Protein AF-A0A841UGC1-F1 (afdb_monomer_lite)

Secondary structure (DSSP, 8-state):
---HHHHHHHHHHTT-EEEEEEEEE-GGG-EEEEEEEEE-SSS--EEEEE-TTS-EEEE--HHHHTTTS-HHHHHHHHHHHHHHHHHHHHHHHHHHHTT--

InterPro domains:
  IPR009666 Uncharacterised protein family Ycf35 [PF06868] (10-96)
  IPR009666 Uncharacterised protein family Ycf35 [PTHR39638] (2-97)

Structure (mmCIF, N/CA/C/O backbone):
data_AF-A0A841UGC1-F1
#
_entry.id   AF-A0A841UGC1-F1
#
loop_
_atom_site.group_PDB
_atom_site.id
_atom_site.type_symbol
_atom_site.label_atom_id
_atom_site.label_alt_id
_atom_site.label_comp_id
_atom_site.label_asym_id
_atom_site.label_entity_id
_atom_site.label_seq_id
_atom_site.pdbx_PDB_ins_code
_atom_site.Cartn_x
_atom_site.Cartn_y
_atom_site.Cartn_z
_atom_site.occupancy
_atom_site.B_iso_or_equiv
_atom_site.auth_seq_id
_atom_site.auth_comp_id
_atom_site.auth_asym_id
_atom_site.auth_atom_id
_atom_site.pdbx_PDB_model_num
ATOM 1 N N . MET A 1 1 ? 0.975 2.719 9.321 1.00 81.81 1 MET A N 1
ATOM 2 C CA . MET A 1 1 ? -0.241 1.993 8.886 1.00 81.81 1 MET A CA 1
ATOM 3 C C . MET A 1 1 ? -0.245 0.669 9.629 1.00 81.81 1 MET A C 1
ATOM 5 O O . MET A 1 1 ? 0.844 0.152 9.819 1.00 81.81 1 MET A O 1
ATOM 9 N N . THR A 1 2 ? -1.389 0.177 10.107 1.00 88.12 2 THR A N 1
ATOM 10 C CA . THR A 1 2 ? -1.440 -1.009 10.994 1.00 88.12 2 THR A CA 1
ATOM 11 C C . THR A 1 2 ? -2.661 -1.914 10.797 1.00 88.12 2 THR A C 1
ATOM 13 O O . THR A 1 2 ? -2.803 -2.917 11.479 1.00 88.12 2 THR A O 1
ATOM 16 N N . ASP A 1 3 ? -3.596 -1.545 9.921 1.00 93.25 3 ASP A N 1
ATOM 17 C CA . ASP A 1 3 ? -4.828 -2.291 9.674 1.00 93.25 3 ASP A CA 1
ATOM 18 C C . ASP A 1 3 ? -4.845 -2.743 8.202 1.00 93.25 3 ASP A C 1
ATOM 20 O O . ASP A 1 3 ? -4.958 -1.890 7.309 1.00 93.25 3 ASP A O 1
ATOM 24 N N . PRO A 1 4 ? -4.705 -4.055 7.936 1.00 94.38 4 PRO A N 1
ATOM 25 C CA . PRO A 1 4 ? -4.688 -4.611 6.583 1.00 94.38 4 PRO A CA 1
ATOM 26 C C . PRO A 1 4 ? -5.932 -4.283 5.766 1.00 94.38 4 PRO A C 1
ATOM 28 O O . PRO A 1 4 ? -5.828 -3.948 4.588 1.00 94.38 4 PRO A O 1
ATOM 31 N N . GLU A 1 5 ? -7.110 -4.306 6.384 1.00 95.62 5 GLU A N 1
ATOM 32 C CA . GLU A 1 5 ? -8.366 -4.086 5.669 1.00 95.62 5 GLU A CA 1
ATOM 33 C C . GLU A 1 5 ? -8.534 -2.615 5.280 1.00 95.62 5 GLU A C 1
ATOM 35 O O . GLU A 1 5 ? -9.020 -2.302 4.190 1.00 95.62 5 GLU A O 1
ATOM 40 N N . ILE A 1 6 ? -8.053 -1.691 6.120 1.00 96.62 6 ILE A N 1
ATOM 41 C CA . ILE A 1 6 ? -7.987 -0.270 5.755 1.00 96.62 6 ILE A CA 1
ATO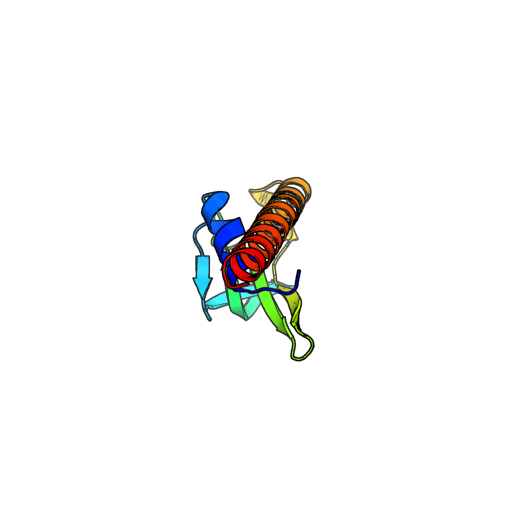M 42 C C . ILE A 1 6 ? -7.011 -0.061 4.595 1.00 96.62 6 ILE A C 1
ATOM 44 O O . ILE A 1 6 ? -7.319 0.719 3.690 1.00 96.62 6 ILE A O 1
ATOM 48 N N . LEU A 1 7 ? -5.857 -0.734 4.588 1.00 96.75 7 LEU A N 1
ATOM 49 C CA . LEU A 1 7 ? -4.885 -0.615 3.500 1.00 96.75 7 LEU A CA 1
ATOM 50 C C . LEU A 1 7 ? -5.468 -1.111 2.173 1.00 96.75 7 LEU A C 1
ATOM 52 O O . LEU A 1 7 ? -5.467 -0.360 1.199 1.00 96.75 7 LEU A O 1
ATOM 56 N N . VAL A 1 8 ? -6.050 -2.314 2.156 1.00 97.62 8 VAL A N 1
ATOM 57 C CA . VAL A 1 8 ? -6.701 -2.883 0.964 1.00 97.62 8 VAL A CA 1
ATOM 58 C C . VAL A 1 8 ? -7.789 -1.951 0.439 1.00 97.62 8 VAL A C 1
ATOM 60 O O . VAL A 1 8 ? -7.779 -1.603 -0.742 1.00 97.6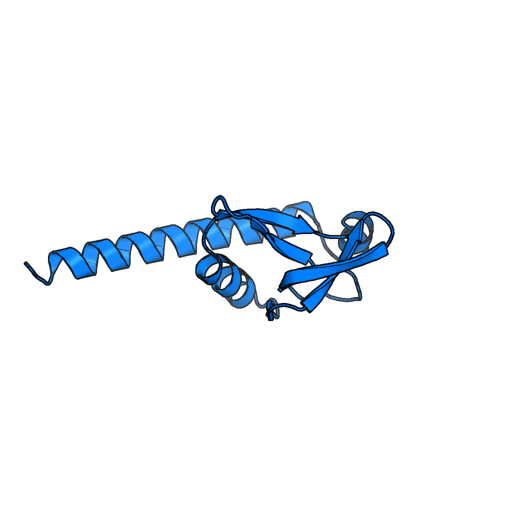2 8 VAL A O 1
ATOM 63 N N . LYS A 1 9 ? -8.678 -1.470 1.317 1.00 97.50 9 LYS A N 1
ATOM 64 C CA . LYS A 1 9 ? -9.723 -0.520 0.925 1.00 97.50 9 LYS A CA 1
ATOM 65 C C . LYS A 1 9 ? -9.134 0.767 0.343 1.00 97.50 9 LYS A C 1
ATOM 67 O O . LYS A 1 9 ? -9.655 1.303 -0.627 1.00 97.50 9 LYS A O 1
ATOM 72 N N . SER A 1 10 ? -8.059 1.281 0.933 1.00 97.94 10 SER A N 1
ATOM 73 C CA . SER A 1 10 ? -7.441 2.537 0.496 1.00 97.94 10 SER A CA 1
ATOM 74 C C . SER A 1 10 ? -6.816 2.420 -0.888 1.00 97.94 10 SER A C 1
ATOM 76 O O . SER A 1 10 ? -6.976 3.332 -1.691 1.00 97.94 10 SER A O 1
ATOM 78 N N . LEU A 1 11 ? -6.171 1.291 -1.185 1.00 97.81 11 LEU A N 1
ATOM 79 C CA . LEU A 1 11 ? -5.651 0.985 -2.517 1.00 97.81 11 LEU A CA 1
ATOM 80 C C . LEU A 1 11 ? -6.789 0.863 -3.544 1.00 97.81 11 LEU A C 1
ATOM 82 O O . LEU A 1 11 ? -6.746 1.506 -4.590 1.00 97.81 11 LEU A O 1
ATOM 86 N N . GLN A 1 12 ? -7.849 0.123 -3.213 1.00 97.75 12 GLN A N 1
ATOM 87 C CA . GLN A 1 12 ? -9.013 -0.045 -4.091 1.00 97.75 12 GLN A CA 1
ATOM 88 C C . GLN A 1 12 ? -9.739 1.277 -4.366 1.00 97.75 12 GLN A C 1
ATOM 90 O O . GLN A 1 12 ? -10.106 1.556 -5.504 1.00 97.75 12 GLN A O 1
ATOM 95 N N . ASP A 1 13 ? -9.905 2.125 -3.349 1.00 97.75 13 ASP A N 1
ATOM 96 C CA . ASP A 1 13 ? -10.513 3.446 -3.512 1.00 97.75 13 ASP A CA 1
ATOM 97 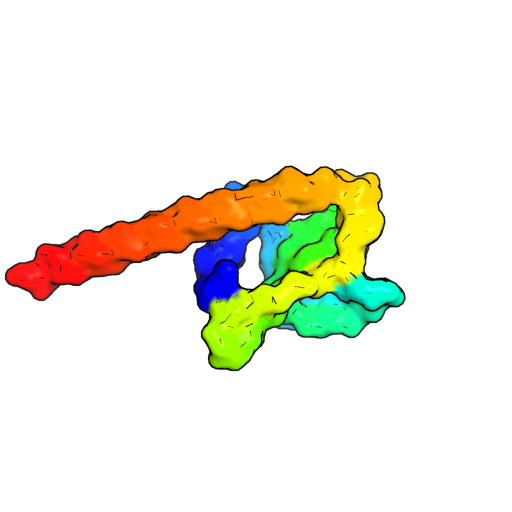C C . ASP A 1 13 ? -9.663 4.390 -4.393 1.00 97.75 13 ASP A C 1
ATOM 99 O O . ASP A 1 13 ? -10.186 5.382 -4.900 1.00 97.75 13 ASP A O 1
ATOM 103 N N . LEU A 1 14 ? -8.357 4.128 -4.532 1.00 96.50 14 LEU A N 1
ATOM 104 C CA . LEU A 1 14 ? -7.454 4.828 -5.457 1.00 96.50 14 LEU A CA 1
ATOM 105 C C . LEU A 1 14 ? -7.467 4.211 -6.867 1.00 96.50 14 LEU A C 1
ATOM 107 O O . LEU A 1 14 ? -6.726 4.661 -7.736 1.00 96.50 14 LEU A O 1
ATOM 111 N N . GLY A 1 15 ? -8.295 3.189 -7.106 1.00 96.31 15 GLY A N 1
ATOM 112 C CA . GLY A 1 15 ? -8.370 2.472 -8.379 1.00 96.31 15 GLY A CA 1
ATOM 113 C C . GLY A 1 15 ? -7.244 1.460 -8.592 1.00 96.31 15 GLY A C 1
ATOM 114 O O . GLY A 1 15 ? -7.075 0.964 -9.703 1.00 96.31 15 GLY A O 1
ATOM 115 N N . ILE A 1 16 ? -6.473 1.142 -7.549 1.00 96.25 16 ILE A N 1
ATOM 116 C CA . ILE A 1 16 ? -5.350 0.209 -7.626 1.00 96.25 16 ILE A CA 1
ATOM 117 C C . ILE A 1 16 ? -5.859 -1.215 -7.393 1.00 96.25 16 ILE A C 1
ATOM 119 O O . ILE A 1 16 ? -6.574 -1.495 -6.426 1.00 96.25 16 ILE A O 1
ATOM 123 N N . ILE A 1 17 ? -5.468 -2.134 -8.276 1.00 97.00 17 ILE A N 1
ATOM 124 C CA . ILE A 1 17 ? -5.774 -3.558 -8.132 1.00 97.00 17 ILE A CA 1
ATOM 125 C C . ILE A 1 17 ? -4.945 -4.123 -6.977 1.00 97.00 17 ILE A C 1
ATOM 127 O O . ILE A 1 17 ? -3.740 -3.894 -6.895 1.00 97.00 17 ILE A O 1
ATOM 131 N N . VAL A 1 18 ? -5.585 -4.903 -6.105 1.00 97.44 18 VAL A N 1
ATOM 132 C CA . VAL A 1 18 ? -4.934 -5.512 -4.941 1.00 97.44 18 VAL A CA 1
ATOM 133 C C . VAL A 1 18 ? -4.957 -7.031 -5.053 1.00 97.44 18 VAL A C 1
ATOM 135 O O . VAL A 1 18 ? -6.012 -7.625 -5.273 1.00 97.44 18 VAL A O 1
ATOM 138 N N . LYS A 1 19 ? -3.800 -7.660 -4.852 1.00 97.12 19 LYS A N 1
ATOM 139 C CA . LYS A 1 19 ? -3.653 -9.102 -4.631 1.00 97.12 19 LYS A CA 1
ATOM 140 C C . LYS A 1 19 ? -3.271 -9.350 -3.173 1.00 97.12 19 LYS A C 1
ATOM 142 O O . LYS A 1 19 ? -2.614 -8.516 -2.555 1.00 97.12 19 LYS A O 1
ATOM 147 N N . ARG A 1 20 ? -3.685 -10.492 -2.627 1.00 96.50 20 ARG A N 1
ATOM 148 C CA . ARG A 1 20 ? -3.273 -10.956 -1.295 1.00 96.50 20 ARG A CA 1
ATOM 149 C C . ARG A 1 20 ? -2.311 -12.124 -1.431 1.00 96.50 20 ARG A C 1
ATOM 151 O O . ARG A 1 20 ? -2.461 -12.907 -2.368 1.00 96.50 20 ARG A O 1
ATOM 158 N N . GLU A 1 21 ? -1.363 -12.215 -0.504 1.00 95.38 21 GLU A N 1
ATOM 159 C CA . GLU A 1 21 ? -0.355 -13.279 -0.429 1.00 95.38 21 GLU A CA 1
ATOM 160 C C . GLU A 1 21 ? 0.336 -13.568 -1.773 1.00 95.38 21 GLU A C 1
ATOM 162 O O . GLU A 1 21 ? 0.424 -14.714 -2.223 1.00 95.38 21 GLU A O 1
ATOM 167 N N . ALA A 1 22 ? 0.794 -12.514 -2.443 1.00 95.88 22 ALA A N 1
ATOM 168 C CA . ALA A 1 22 ? 1.325 -12.584 -3.798 1.00 95.88 22 ALA A CA 1
ATOM 169 C C . ALA A 1 22 ? 2.801 -12.181 -3.848 1.00 95.88 22 ALA A C 1
ATOM 171 O O . ALA A 1 22 ? 3.300 -11.460 -2.986 1.00 95.88 22 ALA A O 1
ATOM 172 N N . ASP A 1 23 ? 3.500 -12.638 -4.885 1.00 93.75 23 ASP A N 1
ATOM 173 C CA . ASP A 1 23 ? 4.891 -12.256 -5.107 1.00 93.75 23 ASP A CA 1
ATOM 174 C C . ASP A 1 23 ? 4.988 -10.812 -5.600 1.00 93.75 23 ASP A C 1
ATOM 176 O O . ASP A 1 23 ? 4.345 -10.436 -6.582 1.00 93.75 23 ASP A O 1
ATOM 180 N N . VAL A 1 24 ? 5.875 -10.045 -4.974 1.00 94.19 24 VAL A N 1
ATOM 181 C CA . VAL A 1 24 ? 6.250 -8.687 -5.366 1.00 94.19 24 VAL A CA 1
ATOM 182 C C . VAL A 1 24 ? 7.743 -8.620 -5.672 1.00 94.19 24 VAL A C 1
ATOM 184 O O . VAL A 1 24 ? 8.554 -9.364 -5.111 1.00 94.19 24 VAL A O 1
ATOM 187 N N . ARG A 1 25 ? 8.131 -7.713 -6.569 1.00 91.19 25 ARG A N 1
ATOM 188 C CA . ARG A 1 25 ? 9.538 -7.398 -6.813 1.00 91.19 25 ARG A CA 1
ATOM 189 C C . ARG A 1 25 ? 10.053 -6.450 -5.726 1.00 91.19 25 ARG A C 1
ATOM 191 O O . ARG A 1 25 ? 9.642 -5.297 -5.657 1.00 91.19 25 ARG A O 1
ATOM 198 N N . GLY A 1 26 ? 10.969 -6.937 -4.898 1.00 85.75 26 GLY A N 1
ATOM 199 C CA . GLY A 1 26 ? 11.667 -6.157 -3.882 1.00 85.75 26 GLY A CA 1
ATOM 200 C C . GLY A 1 26 ? 12.995 -5.571 -4.367 1.00 85.75 26 GLY A C 1
ATOM 201 O O . GLY A 1 26 ? 13.324 -5.571 -5.556 1.00 85.75 26 GLY A O 1
ATOM 202 N N . PHE A 1 27 ? 13.791 -5.099 -3.408 1.00 77.88 27 PHE A N 1
ATOM 203 C CA . PHE A 1 27 ? 15.115 -4.523 -3.652 1.00 77.88 27 PHE A CA 1
ATOM 204 C C . PHE A 1 27 ? 16.040 -5.479 -4.431 1.00 77.88 27 PHE A C 1
ATOM 206 O O . PHE A 1 27 ? 16.009 -6.690 -4.216 1.00 77.88 27 PHE A O 1
ATOM 213 N N . ASN A 1 28 ? 16.863 -4.949 -5.343 1.00 80.56 28 ASN A N 1
ATOM 214 C CA . ASN A 1 28 ? 17.725 -5.723 -6.255 1.00 80.56 28 ASN A CA 1
ATOM 215 C C . ASN A 1 28 ? 16.990 -6.729 -7.166 1.00 80.56 28 ASN A C 1
ATOM 217 O O . ASN A 1 28 ? 17.606 -7.647 -7.705 1.00 80.56 28 ASN A O 1
ATOM 221 N N . GLY A 1 29 ? 15.680 -6.565 -7.369 1.00 79.94 29 GLY A N 1
ATOM 222 C CA . GLY A 1 29 ? 14.899 -7.414 -8.269 1.00 79.94 29 GLY A CA 1
ATOM 223 C C . GLY A 1 29 ? 14.547 -8.792 -7.703 1.00 79.94 29 GLY A C 1
ATOM 224 O O . GLY A 1 29 ? 14.002 -9.616 -8.440 1.00 79.94 29 GLY A O 1
ATOM 225 N N . GLN A 1 30 ? 14.821 -9.047 -6.418 1.00 87.88 30 GLN A N 1
ATOM 226 C CA . GLN A 1 30 ? 14.400 -10.280 -5.753 1.00 87.88 30 GLN A CA 1
ATOM 227 C C . GLN A 1 30 ? 12.868 -10.371 -5.706 1.00 87.88 30 GLN A C 1
ATOM 229 O O . GLN A 1 30 ? 12.189 -9.355 -5.542 1.00 87.88 30 GLN A O 1
ATOM 234 N N . ARG A 1 31 ? 12.310 -11.578 -5.835 1.00 90.75 31 ARG A N 1
ATOM 235 C CA . ARG A 1 31 ? 10.873 -11.803 -5.627 1.00 90.75 31 ARG A CA 1
ATOM 236 C C . ARG A 1 31 ? 10.643 -12.219 -4.183 1.00 90.75 31 ARG A C 1
ATOM 238 O O . ARG A 1 31 ? 11.253 -13.179 -3.722 1.00 90.75 31 ARG A O 1
ATOM 245 N N . VAL A 1 32 ? 9.788 -11.480 -3.488 1.00 92.31 32 VAL A N 1
ATOM 246 C CA . VAL A 1 32 ? 9.414 -11.740 -2.095 1.00 92.31 32 VAL A CA 1
ATOM 247 C C . VAL A 1 32 ? 7.909 -11.929 -2.047 1.00 92.31 32 VAL A C 1
ATOM 249 O O . VAL A 1 32 ? 7.180 -11.208 -2.727 1.00 92.31 32 VAL A O 1
ATOM 252 N N . ARG A 1 33 ? 7.435 -12.883 -1.249 1.00 94.75 33 ARG A N 1
ATOM 253 C CA . ARG A 1 33 ? 6.004 -13.017 -0.991 1.00 94.75 33 ARG A CA 1
ATOM 254 C C . ARG A 1 33 ? 5.563 -11.916 -0.036 1.00 94.75 33 ARG A C 1
ATOM 256 O O . ARG A 1 33 ? 6.183 -11.756 1.014 1.00 94.75 33 ARG A O 1
ATOM 263 N N . ALA A 1 34 ? 4.514 -11.190 -0.415 1.00 96.06 34 ALA A N 1
ATOM 264 C CA . ALA A 1 34 ? 3.924 -10.146 0.404 1.00 96.06 34 ALA A CA 1
ATOM 265 C C . ALA A 1 34 ? 2.459 -10.409 0.742 1.00 96.06 34 ALA A C 1
ATOM 267 O O . ALA A 1 34 ? 1.718 -10.973 -0.067 1.00 96.06 34 ALA A O 1
ATOM 268 N N . ASP A 1 35 ? 2.034 -9.970 1.926 1.00 96.69 35 ASP A N 1
ATOM 269 C CA . ASP A 1 35 ? 0.664 -10.175 2.408 1.00 96.69 35 ASP A CA 1
ATOM 270 C C . ASP A 1 35 ? -0.347 -9.390 1.571 1.00 96.69 35 ASP A C 1
ATOM 272 O O . ASP A 1 35 ? -1.430 -9.886 1.250 1.00 96.69 35 ASP A O 1
ATOM 276 N N . ILE A 1 36 ? 0.021 -8.170 1.178 1.00 97.56 36 ILE A N 1
ATOM 277 C CA . ILE A 1 36 ? -0.776 -7.294 0.319 1.00 97.56 36 ILE A CA 1
ATOM 278 C C . ILE A 1 36 ? 0.115 -6.786 -0.810 1.00 97.56 36 ILE A C 1
ATOM 280 O O . ILE A 1 36 ? 1.187 -6.252 -0.549 1.00 97.56 36 ILE A O 1
ATOM 284 N N . VAL A 1 37 ? -0.350 -6.895 -2.055 1.00 97.44 37 VAL A N 1
ATOM 285 C CA . VAL A 1 37 ? 0.337 -6.378 -3.246 1.00 97.44 37 VAL A CA 1
ATOM 286 C C . VAL A 1 37 ? -0.586 -5.440 -4.015 1.00 97.44 37 VAL A C 1
ATOM 288 O O . VAL A 1 37 ? -1.656 -5.844 -4.470 1.00 97.44 37 VAL A O 1
ATOM 291 N N . ALA A 1 38 ? -0.158 -4.192 -4.178 1.00 96.81 38 ALA A N 1
ATOM 292 C CA . ALA A 1 38 ? -0.723 -3.223 -5.104 1.00 96.81 38 ALA A CA 1
ATOM 293 C C . ALA A 1 38 ? -0.107 -3.428 -6.488 1.00 96.81 38 ALA A C 1
ATOM 295 O O . ALA A 1 38 ? 1.095 -3.224 -6.667 1.00 96.81 38 ALA A O 1
ATOM 296 N N . VAL A 1 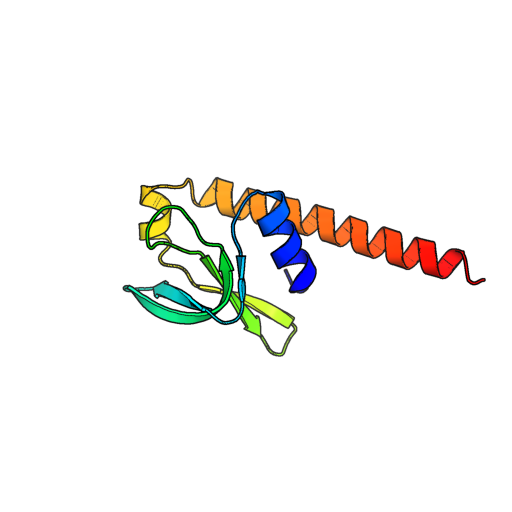39 ? -0.943 -3.809 -7.451 1.00 95.25 39 VAL A N 1
ATOM 297 C CA . VAL A 1 39 ? -0.523 -4.029 -8.834 1.00 95.25 39 VAL A CA 1
ATOM 298 C C . VAL A 1 39 ? -0.463 -2.687 -9.551 1.00 95.25 39 VAL A C 1
ATOM 300 O O . VAL A 1 39 ? -1.487 -2.012 -9.687 1.00 95.25 39 VAL A O 1
ATOM 303 N N . LEU A 1 40 ? 0.735 -2.303 -9.981 1.00 91.62 40 LEU A N 1
ATOM 304 C CA . LEU A 1 40 ? 0.994 -1.056 -10.695 1.00 91.62 40 LEU A CA 1
ATOM 305 C C . LEU A 1 40 ? 1.184 -1.312 -12.192 1.00 91.62 40 LEU A C 1
ATOM 307 O O . LEU A 1 40 ? 1.103 -2.440 -12.676 1.00 91.62 40 LEU A O 1
ATOM 311 N N . GLU A 1 41 ? 1.394 -0.246 -12.963 1.00 83.12 41 GLU A N 1
ATOM 312 C CA . GLU A 1 41 ? 1.656 -0.404 -14.386 1.00 83.12 41 GLU A CA 1
ATOM 313 C C . GLU A 1 41 ? 3.090 -0.913 -14.619 1.00 83.12 41 GLU A C 1
ATOM 315 O O . GLU A 1 41 ? 4.073 -0.228 -14.339 1.00 83.12 41 GLU A O 1
ATOM 320 N N . GLY A 1 42 ? 3.218 -2.100 -15.216 1.00 79.44 42 GLY A N 1
ATOM 321 C CA . GLY A 1 42 ? 4.500 -2.784 -15.420 1.00 79.44 42 GLY A CA 1
ATOM 322 C C . GLY A 1 42 ? 4.801 -3.805 -14.319 1.00 79.44 42 GLY A C 1
ATOM 323 O O . GLY A 1 42 ? 3.909 -4.200 -13.583 1.00 79.44 42 GLY A O 1
ATOM 324 N N . ASP A 1 43 ? 6.060 -4.238 -14.210 1.00 78.19 43 ASP A N 1
ATOM 325 C CA . ASP A 1 43 ? 6.488 -5.275 -13.248 1.00 78.19 43 ASP A CA 1
ATOM 326 C C . ASP A 1 43 ? 7.006 -4.687 -11.915 1.00 78.19 43 ASP A C 1
ATOM 328 O O . ASP A 1 43 ? 7.841 -5.289 -11.230 1.00 78.19 43 ASP A O 1
ATOM 332 N N . TYR A 1 44 ? 6.565 -3.475 -11.567 1.00 88.06 44 TYR A N 1
ATOM 333 C CA . TYR A 1 44 ? 7.054 -2.699 -10.424 1.00 88.06 44 TYR A CA 1
ATOM 334 C C . TYR A 1 44 ? 5.932 -2.438 -9.418 1.00 88.06 44 TYR A C 1
ATOM 336 O O . TYR A 1 44 ? 5.546 -1.301 -9.175 1.00 88.06 44 TYR A O 1
ATOM 344 N N . ASP A 1 45 ? 5.401 -3.520 -8.863 1.00 93.56 45 ASP A N 1
ATOM 345 C CA . ASP A 1 45 ? 4.344 -3.506 -7.851 1.00 93.56 45 ASP A CA 1
ATOM 346 C C . ASP A 1 45 ? 4.853 -3.023 -6.476 1.00 93.56 45 ASP A C 1
ATOM 348 O O . ASP A 1 45 ? 6.055 -3.048 -6.193 1.00 93.56 45 ASP A O 1
ATOM 352 N N . LEU A 1 46 ? 3.928 -2.619 -5.595 1.00 95.38 46 LEU A N 1
ATOM 353 C CA . LEU A 1 46 ? 4.222 -2.334 -4.182 1.00 95.38 46 LEU A CA 1
ATOM 354 C C . LEU A 1 46 ? 3.661 -3.446 -3.300 1.00 95.38 46 LEU A C 1
ATOM 356 O O . LEU A 1 46 ? 2.493 -3.806 -3.431 1.00 95.38 46 LEU A O 1
ATOM 360 N N . GLY A 1 47 ? 4.468 -3.962 -2.381 1.00 95.62 47 GLY A N 1
ATOM 361 C CA . GLY A 1 47 ? 4.076 -5.006 -1.443 1.00 95.62 47 GLY A CA 1
ATOM 362 C C . GLY A 1 47 ? 4.170 -4.541 -0.000 1.00 95.62 47 GLY A C 1
ATOM 363 O O . GLY A 1 47 ? 5.007 -3.705 0.332 1.00 95.62 47 GLY A O 1
ATOM 364 N N . TRP A 1 48 ? 3.339 -5.111 0.863 1.00 96.62 48 TRP A N 1
ATOM 365 C CA . TRP A 1 48 ? 3.399 -4.904 2.303 1.00 96.62 48 TRP A CA 1
ATOM 366 C C . TRP A 1 48 ? 3.393 -6.236 3.043 1.00 96.62 48 TRP A C 1
ATOM 368 O O . TRP A 1 48 ? 2.544 -7.084 2.757 1.00 96.62 48 TRP A O 1
ATOM 378 N N . ASN A 1 49 ? 4.297 -6.365 4.016 1.00 95.38 49 ASN A N 1
ATOM 379 C CA . ASN A 1 49 ? 4.302 -7.452 4.994 1.00 95.38 49 ASN A CA 1
ATOM 380 C C . ASN A 1 49 ? 3.793 -6.951 6.332 1.00 95.38 49 ASN A C 1
ATOM 382 O O . ASN A 1 49 ? 4.273 -5.932 6.829 1.00 95.38 49 ASN A O 1
ATOM 386 N N . LEU A 1 50 ? 2.825 -7.660 6.901 1.00 93.44 50 LEU A N 1
ATOM 387 C CA . LEU A 1 50 ? 2.320 -7.412 8.236 1.00 93.44 50 LEU A CA 1
ATOM 388 C C . LEU A 1 50 ? 3.252 -8.069 9.252 1.00 93.44 50 LEU A C 1
ATOM 390 O O . LEU A 1 50 ? 3.379 -9.291 9.325 1.00 93.44 50 LEU A O 1
ATOM 394 N N . ASN A 1 51 ? 3.872 -7.240 10.076 1.00 91.25 51 ASN A N 1
ATOM 395 C CA . ASN A 1 51 ? 4.715 -7.694 11.165 1.00 91.25 51 ASN A CA 1
ATOM 396 C C . ASN A 1 51 ? 3.870 -8.168 12.351 1.00 91.25 51 ASN A C 1
ATOM 398 O O . ASN A 1 51 ? 2.708 -7.794 12.519 1.00 91.25 51 ASN A O 1
ATOM 402 N N . THR A 1 52 ? 4.474 -8.968 13.231 1.00 88.38 52 THR A N 1
ATOM 403 C CA . THR A 1 52 ? 3.807 -9.498 14.434 1.00 88.38 52 THR A CA 1
ATOM 404 C C . THR A 1 52 ? 3.353 -8.411 15.410 1.00 88.38 52 THR A C 1
ATOM 406 O O . THR A 1 52 ? 2.462 -8.650 16.219 1.00 88.38 52 THR A O 1
ATOM 409 N N . ASP A 1 53 ? 3.959 -7.223 15.349 1.00 86.62 53 ASP A N 1
ATOM 410 C CA . ASP A 1 53 ? 3.568 -6.043 16.127 1.00 86.62 53 ASP A CA 1
ATOM 411 C C . ASP A 1 53 ? 2.435 -5.226 15.468 1.00 86.62 53 ASP A C 1
ATOM 413 O O . ASP A 1 53 ? 1.992 -4.214 16.012 1.00 86.62 53 ASP A O 1
ATOM 417 N N . GLY A 1 54 ? 1.955 -5.666 14.301 1.00 83.50 54 GLY A N 1
ATOM 418 C CA . GLY A 1 54 ? 0.917 -5.006 13.517 1.00 83.50 54 GLY A CA 1
ATOM 419 C C . GLY A 1 54 ? 1.417 -3.858 12.637 1.00 83.50 54 GLY A C 1
ATOM 420 O O . GLY A 1 54 ? 0.594 -3.176 12.029 1.00 83.50 54 GLY A O 1
ATOM 421 N N . SER A 1 55 ? 2.725 -3.602 12.562 1.00 89.19 55 SER A N 1
ATOM 422 C CA . SER A 1 55 ? 3.301 -2.652 11.603 1.00 89.19 55 SER A CA 1
ATOM 423 C C . SER A 1 55 ? 3.392 -3.252 10.194 1.00 89.19 55 SER A C 1
ATOM 425 O O . SER A 1 55 ? 3.255 -4.459 10.009 1.00 89.19 55 SER A O 1
ATOM 427 N N . PHE A 1 56 ? 3.600 -2.397 9.189 1.00 92.50 56 PHE A N 1
ATOM 428 C CA . PHE A 1 56 ? 3.823 -2.830 7.811 1.00 92.50 56 PHE A CA 1
ATOM 429 C C . PHE A 1 56 ? 5.228 -2.482 7.335 1.00 92.50 56 PHE A C 1
ATOM 431 O O . PHE A 1 56 ? 5.595 -1.304 7.366 1.00 92.50 56 PHE A O 1
ATOM 438 N N . ASP A 1 57 ? 5.924 -3.465 6.771 1.00 92.88 57 ASP A N 1
ATOM 439 C CA . ASP A 1 57 ? 7.130 -3.240 5.976 1.00 92.88 57 ASP A CA 1
ATOM 440 C C . ASP A 1 57 ? 6.774 -3.108 4.497 1.00 92.88 57 ASP A C 1
ATOM 442 O O . ASP A 1 57 ? 6.069 -3.950 3.941 1.00 92.88 57 ASP A O 1
ATOM 446 N N . LEU A 1 58 ? 7.263 -2.045 3.854 1.00 92.75 58 LEU A N 1
ATOM 447 C CA . LEU A 1 58 ? 7.082 -1.814 2.420 1.00 92.75 58 LEU A CA 1
ATOM 448 C C . LEU A 1 58 ? 8.172 -2.546 1.627 1.00 92.75 58 LEU A C 1
ATOM 450 O O . LEU A 1 58 ? 9.364 -2.325 1.839 1.00 92.75 58 LEU A O 1
ATOM 454 N N . ILE A 1 59 ? 7.754 -3.349 0.653 1.00 93.19 59 ILE A N 1
ATOM 455 C CA . ILE A 1 59 ? 8.619 -4.104 -0.252 1.00 93.19 59 ILE A CA 1
ATOM 456 C C . ILE A 1 59 ? 8.364 -3.622 -1.675 1.00 93.19 59 ILE A C 1
ATOM 458 O O . ILE A 1 59 ? 7.278 -3.815 -2.215 1.00 93.19 59 ILE A O 1
ATOM 462 N N . ALA A 1 60 ? 9.367 -3.006 -2.296 1.00 91.62 60 ALA A N 1
ATOM 463 C CA . ALA A 1 60 ? 9.290 -2.579 -3.688 1.00 91.62 60 ALA A CA 1
ATOM 464 C C . ALA A 1 60 ? 10.682 -2.340 -4.285 1.00 91.62 60 ALA A C 1
ATOM 466 O O . ALA A 1 60 ? 11.617 -1.939 -3.586 1.00 91.62 60 ALA A O 1
ATOM 467 N N . ASP A 1 61 ? 10.799 -2.500 -5.601 1.00 90.75 61 ASP A N 1
ATOM 468 C CA . ASP A 1 61 ? 11.853 -1.872 -6.401 1.00 90.75 61 ASP A CA 1
ATOM 469 C C . ASP A 1 61 ? 11.450 -0.421 -6.709 1.00 90.75 61 ASP A C 1
ATOM 471 O O . ASP A 1 61 ? 10.882 -0.116 -7.759 1.00 90.75 61 ASP A O 1
ATOM 475 N N . LEU A 1 62 ? 11.714 0.478 -5.757 1.00 86.06 62 LEU A N 1
ATOM 476 C CA . LEU A 1 62 ? 11.314 1.888 -5.837 1.00 86.06 62 LEU A CA 1
ATOM 477 C C . LEU A 1 62 ? 11.920 2.610 -7.052 1.00 86.06 62 LEU A C 1
ATOM 479 O O . LEU A 1 62 ? 11.240 3.398 -7.707 1.00 86.06 62 LEU A O 1
ATOM 483 N N . SER A 1 63 ? 13.163 2.280 -7.413 1.00 86.06 63 SER A N 1
ATOM 484 C CA . SER A 1 63 ? 13.822 2.805 -8.617 1.00 86.06 63 SER A CA 1
ATOM 485 C C . SER A 1 63 ? 13.099 2.378 -9.895 1.00 86.06 63 SER A C 1
ATOM 487 O O . SER A 1 63 ? 13.063 3.116 -10.878 1.00 86.06 63 SER A O 1
ATOM 489 N N . GLY A 1 64 ? 12.525 1.176 -9.896 1.00 86.75 64 GLY A N 1
ATOM 490 C CA . GLY A 1 64 ? 11.667 0.679 -10.958 1.00 86.75 64 GLY A CA 1
ATOM 491 C C . GLY A 1 64 ? 10.310 1.377 -11.025 1.00 86.75 64 GLY A C 1
ATOM 492 O O . GLY A 1 64 ? 9.917 1.833 -12.099 1.00 86.75 64 GLY A O 1
ATOM 493 N N . VAL A 1 65 ? 9.637 1.527 -9.879 1.00 88.50 65 VA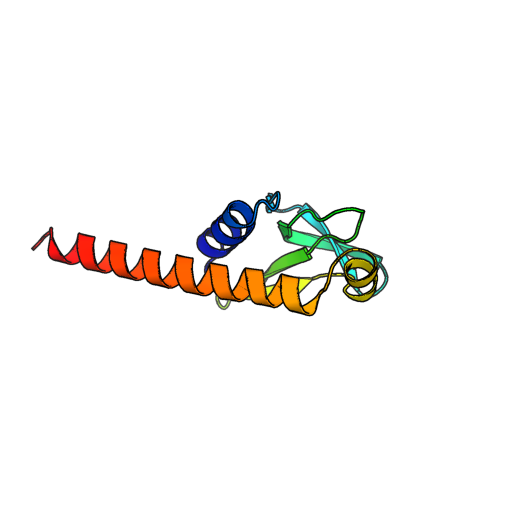L A N 1
ATOM 494 C CA . VAL A 1 65 ? 8.353 2.247 -9.747 1.00 88.50 65 VAL A CA 1
ATOM 495 C C . VAL A 1 65 ? 8.473 3.670 -10.300 1.00 88.50 65 VAL A C 1
ATOM 497 O O . VAL A 1 65 ? 7.633 4.105 -11.089 1.00 88.50 65 VAL A O 1
ATOM 500 N N . ALA A 1 66 ? 9.566 4.361 -9.959 1.00 87.50 66 ALA A N 1
ATOM 501 C CA . ALA A 1 66 ? 9.844 5.735 -10.374 1.00 87.50 66 ALA A CA 1
ATOM 502 C C . ALA A 1 66 ? 9.942 5.933 -11.900 1.00 87.50 66 ALA A C 1
ATOM 504 O O . ALA A 1 66 ? 9.862 7.060 -12.383 1.00 87.50 66 ALA A O 1
ATOM 505 N N . LYS A 1 67 ? 10.098 4.857 -12.687 1.00 89.19 67 LYS A N 1
ATOM 506 C CA . LYS A 1 67 ? 10.134 4.938 -14.158 1.00 89.19 67 LYS A CA 1
ATOM 507 C C . LYS A 1 67 ? 8.771 5.239 -14.777 1.00 89.19 67 LYS A C 1
ATOM 509 O O . LYS A 1 67 ? 8.724 5.740 -15.896 1.00 89.19 67 LYS A O 1
ATOM 514 N N . LYS A 1 68 ? 7.685 4.872 -14.092 1.00 88.62 68 LYS A N 1
ATOM 515 C CA . LYS A 1 68 ? 6.306 4.988 -14.596 1.00 88.62 68 LYS A CA 1
ATOM 516 C C . LYS A 1 68 ? 5.376 5.763 -13.670 1.00 88.62 68 LYS A C 1
ATOM 518 O O . LYS A 1 68 ? 4.322 6.215 -14.107 1.00 88.62 68 LYS A O 1
ATOM 523 N N . HIS A 1 69 ? 5.763 5.942 -12.412 1.00 88.12 69 HIS A N 1
ATOM 524 C CA . HIS A 1 69 ? 4.958 6.615 -11.405 1.00 88.12 69 HIS A CA 1
ATOM 525 C C . HIS A 1 69 ? 5.799 7.626 -10.629 1.00 88.12 69 HIS A C 1
ATOM 527 O O . HIS A 1 69 ? 6.966 7.378 -10.336 1.00 88.12 69 HIS A O 1
ATOM 533 N N . ASP A 1 70 ? 5.191 8.742 -10.224 1.00 90.31 70 ASP A N 1
ATOM 534 C CA . ASP A 1 70 ? 5.781 9.586 -9.187 1.00 90.31 70 ASP A CA 1
ATOM 535 C C . ASP A 1 70 ? 5.668 8.852 -7.847 1.00 90.31 70 ASP A C 1
ATOM 537 O O . ASP A 1 70 ? 4.597 8.769 -7.241 1.00 90.31 70 ASP A O 1
ATOM 541 N N . GLN A 1 71 ? 6.786 8.285 -7.399 1.00 89.00 71 GLN A N 1
ATOM 542 C CA . GLN A 1 71 ? 6.856 7.516 -6.162 1.00 89.00 71 GLN A CA 1
ATOM 543 C C . GLN A 1 71 ? 6.380 8.328 -4.948 1.00 89.00 71 GLN A C 1
ATOM 545 O O . GLN A 1 71 ? 5.717 7.783 -4.063 1.00 89.00 71 GLN A O 1
ATOM 550 N N . THR A 1 72 ? 6.717 9.617 -4.886 1.00 90.31 72 THR A N 1
ATOM 551 C CA . THR A 1 72 ? 6.402 10.456 -3.725 1.00 90.31 72 THR A CA 1
ATOM 552 C C . THR A 1 72 ? 4.905 10.708 -3.659 1.00 90.31 72 THR A C 1
ATOM 554 O O . THR A 1 72 ? 4.285 10.480 -2.617 1.00 90.31 72 THR A O 1
ATOM 557 N N . GLU A 1 73 ? 4.309 11.125 -4.775 1.00 93.06 73 GLU A N 1
ATOM 558 C CA . GLU A 1 73 ? 2.868 11.372 -4.852 1.00 93.06 73 GLU A CA 1
ATOM 559 C C . GLU A 1 73 ? 2.051 10.083 -4.691 1.00 93.06 73 GLU A C 1
ATOM 561 O O . GLU A 1 73 ? 1.020 10.095 -4.014 1.00 93.06 73 GLU A O 1
ATOM 566 N N . LEU A 1 74 ? 2.537 8.946 -5.200 1.00 92.44 74 LEU A N 1
ATOM 567 C CA . LEU A 1 74 ? 1.889 7.649 -5.006 1.00 92.44 74 LEU A CA 1
ATOM 568 C C . LEU A 1 74 ? 1.828 7.260 -3.521 1.00 92.44 74 LEU A C 1
ATOM 570 O O . LEU A 1 74 ? 0.747 7.003 -2.987 1.00 92.44 74 LEU A O 1
ATOM 574 N N . ILE A 1 75 ? 2.970 7.265 -2.826 1.00 92.38 75 ILE A N 1
ATOM 575 C CA . ILE A 1 75 ? 3.032 6.901 -1.401 1.00 92.38 75 ILE A CA 1
ATOM 576 C C . ILE A 1 75 ? 2.226 7.887 -0.548 1.00 92.38 75 ILE A C 1
ATOM 578 O O . ILE A 1 75 ? 1.504 7.482 0.367 1.00 92.38 75 ILE A O 1
ATOM 582 N N . LYS A 1 76 ? 2.297 9.183 -0.859 1.00 94.88 76 LYS A N 1
ATOM 583 C CA . LYS A 1 76 ? 1.524 10.223 -0.173 1.00 94.88 76 LYS A CA 1
ATOM 584 C C . LYS A 1 76 ? 0.020 10.026 -0.355 1.00 94.88 76 LYS A C 1
ATOM 586 O O . LYS A 1 76 ? -0.717 10.120 0.627 1.00 94.88 76 LYS A O 1
ATOM 591 N N . SER A 1 77 ? -0.428 9.693 -1.564 1.00 96.69 77 SER A N 1
ATOM 592 C CA . SER A 1 77 ? -1.837 9.415 -1.863 1.00 96.69 77 SER A CA 1
ATOM 593 C C . SER A 1 77 ? -2.352 8.201 -1.089 1.00 96.69 77 SER A C 1
ATOM 595 O O . SER A 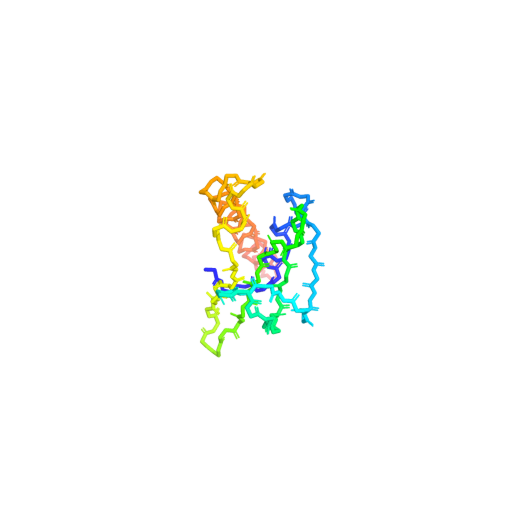1 77 ? -3.416 8.275 -0.470 1.00 96.69 77 SER A O 1
ATOM 597 N N . ILE A 1 78 ? -1.571 7.114 -1.039 1.00 96.31 78 ILE A N 1
ATOM 598 C CA . ILE A 1 78 ? -1.898 5.911 -0.256 1.00 96.31 78 ILE A CA 1
ATOM 599 C C . ILE A 1 78 ? -2.013 6.251 1.235 1.00 96.31 78 ILE A C 1
ATOM 601 O O . ILE A 1 78 ? -3.018 5.921 1.867 1.00 96.31 78 ILE A O 1
ATOM 605 N N . ASN A 1 79 ? -1.034 6.972 1.789 1.00 95.38 79 ASN A N 1
ATOM 606 C CA . ASN A 1 79 ? -1.030 7.367 3.199 1.00 95.38 79 ASN A CA 1
ATOM 607 C C . ASN A 1 79 ? -2.216 8.274 3.561 1.00 95.38 79 ASN A C 1
ATOM 609 O O . ASN A 1 79 ? -2.873 8.057 4.582 1.00 95.38 79 ASN A O 1
ATOM 613 N N . ALA A 1 80 ? -2.520 9.268 2.722 1.00 97.38 80 ALA A N 1
ATOM 614 C CA . ALA A 1 80 ? -3.655 10.162 2.931 1.00 97.38 80 ALA A CA 1
ATOM 615 C C . ALA A 1 80 ? -4.978 9.387 2.902 1.00 97.38 80 ALA A C 1
ATOM 617 O O . ALA A 1 80 ? -5.826 9.556 3.783 1.00 97.38 80 ALA A O 1
ATOM 618 N N . LYS A 1 81 ? -5.139 8.481 1.931 1.00 98.00 81 LYS A N 1
ATOM 619 C CA . LYS A 1 81 ? -6.355 7.678 1.813 1.00 98.00 81 LYS A CA 1
ATOM 620 C C . LYS A 1 81 ? -6.523 6.702 2.976 1.00 98.00 81 LYS A C 1
ATOM 622 O O . LYS A 1 81 ? -7.630 6.576 3.506 1.00 98.00 81 LYS A O 1
ATOM 627 N N . TYR A 1 82 ? -5.428 6.091 3.423 1.00 96.94 82 TYR A N 1
ATOM 628 C CA . TYR A 1 82 ? -5.396 5.251 4.615 1.00 96.94 82 TYR A CA 1
ATOM 629 C C . TYR A 1 82 ? -5.857 6.015 5.856 1.00 96.94 82 TYR A C 1
ATOM 631 O O . TYR A 1 82 ? -6.713 5.527 6.593 1.00 96.94 82 TYR A O 1
ATOM 639 N N . ALA A 1 83 ? -5.330 7.223 6.081 1.00 96.50 83 ALA A N 1
ATOM 640 C CA . ALA A 1 83 ? -5.709 8.045 7.227 1.00 96.50 83 ALA A CA 1
ATOM 641 C C . ALA A 1 83 ? -7.214 8.353 7.227 1.00 96.50 83 ALA A C 1
ATOM 643 O O . ALA A 1 83 ? -7.884 8.133 8.235 1.00 96.50 83 ALA A O 1
ATOM 644 N N . VAL A 1 84 ? -7.764 8.759 6.076 1.00 97.81 84 VAL A N 1
ATOM 645 C CA . VAL A 1 84 ? -9.206 9.008 5.917 1.00 97.81 84 VAL A CA 1
ATOM 646 C C . VAL A 1 84 ? -10.025 7.754 6.231 1.00 97.81 84 VAL A C 1
ATOM 648 O O . VAL A 1 84 ? -10.953 7.807 7.039 1.00 97.81 84 VAL A O 1
ATOM 651 N N . ASN A 1 85 ? -9.684 6.612 5.630 1.00 97.69 85 ASN A N 1
ATOM 652 C CA . ASN A 1 85 ? -10.423 5.367 5.840 1.00 97.69 85 ASN A CA 1
ATOM 653 C C . ASN A 1 85 ? -10.324 4.869 7.292 1.00 97.69 85 ASN A C 1
ATOM 655 O O . ASN A 1 85 ? -11.316 4.371 7.829 1.00 97.69 85 ASN A O 1
ATOM 659 N N . LYS A 1 86 ? -9.176 5.067 7.953 1.00 96.00 86 LYS A N 1
ATOM 660 C CA . LYS A 1 86 ? -9.003 4.767 9.378 1.00 96.00 86 LYS A CA 1
ATOM 661 C C . LYS A 1 86 ? -9.919 5.618 10.250 1.00 96.00 86 LYS A C 1
ATOM 663 O O . LYS A 1 86 ? -10.683 5.069 11.040 1.00 96.00 86 LYS A O 1
ATOM 668 N N . THR A 1 87 ? -9.922 6.935 10.051 1.00 96.19 87 THR A N 1
ATOM 669 C CA . THR A 1 87 ? -10.809 7.843 10.791 1.00 96.19 87 THR A CA 1
ATOM 670 C C . THR A 1 87 ? -12.285 7.495 10.574 1.00 96.19 87 THR A C 1
ATOM 672 O O . THR A 1 87 ? -13.065 7.480 11.525 1.00 96.19 87 THR A O 1
ATOM 675 N N . LEU A 1 88 ? -12.685 7.149 9.345 1.00 95.19 88 LEU A N 1
ATOM 676 C CA . LEU A 1 88 ? -14.061 6.737 9.053 1.00 95.19 88 LEU A CA 1
ATOM 677 C C . LEU A 1 88 ? -14.460 5.436 9.766 1.00 95.19 88 LEU A C 1
ATOM 679 O O . LEU A 1 88 ? -15.600 5.329 10.221 1.00 95.19 88 LEU A O 1
ATOM 683 N N . LYS A 1 89 ? -13.552 4.458 9.872 1.00 94.56 89 LYS A N 1
ATOM 684 C CA . LYS A 1 89 ? -13.787 3.215 10.624 1.00 94.56 89 LYS A CA 1
ATOM 685 C C . LYS A 1 89 ? -14.008 3.514 12.109 1.00 94.56 89 LYS A C 1
ATOM 687 O O . LYS A 1 89 ? -15.040 3.133 12.655 1.00 94.56 89 LYS A O 1
ATOM 692 N N . GLU A 1 90 ? -13.112 4.289 12.717 1.00 93.38 90 GLU A N 1
ATOM 693 C CA . GLU A 1 90 ? -13.189 4.659 14.137 1.00 93.38 90 GLU A CA 1
ATOM 694 C C . GLU A 1 90 ? -14.477 5.435 14.471 1.00 93.38 90 GLU A C 1
ATOM 696 O O . GLU A 1 90 ? -15.105 5.198 15.506 1.00 93.38 90 GLU A O 1
ATOM 701 N N . ILE A 1 91 ? -14.919 6.346 13.592 1.00 94.12 91 ILE A N 1
ATOM 702 C CA . ILE A 1 91 ? -16.186 7.076 13.764 1.00 94.12 91 ILE A CA 1
ATOM 703 C C . ILE A 1 91 ? -17.382 6.118 13.726 1.00 94.12 91 ILE A C 1
ATOM 705 O O . ILE A 1 91 ? -18.280 6.232 14.565 1.00 94.12 91 ILE A O 1
ATOM 709 N N . LYS A 1 92 ? -17.407 5.173 12.778 1.00 91.31 92 LYS A N 1
ATOM 710 C CA . LYS A 1 92 ? -18.491 4.186 12.662 1.00 91.31 92 LYS A CA 1
ATOM 711 C C . LYS A 1 92 ? -18.573 3.297 13.898 1.00 91.31 92 LYS A C 1
ATOM 713 O O . LYS A 1 92 ? -19.660 3.132 14.438 1.00 91.31 92 LYS A O 1
ATOM 718 N N . GLU A 1 93 ? -17.445 2.786 14.380 1.00 90.81 93 GLU A N 1
ATOM 719 C CA . GLU A 1 93 ? -17.382 1.938 15.578 1.00 90.81 93 GLU A CA 1
ATOM 720 C C . GLU A 1 93 ? -17.874 2.681 16.827 1.00 90.81 93 GLU A C 1
ATOM 722 O O . GLU A 1 93 ? -18.716 2.175 17.570 1.00 90.81 93 GLU A O 1
ATOM 727 N N . ARG A 1 94 ? -17.444 3.935 17.018 1.00 87.56 94 ARG A N 1
ATOM 728 C CA . ARG A 1 94 ? -17.939 4.782 18.117 1.00 87.56 94 ARG A CA 1
ATOM 729 C C . ARG A 1 94 ? -19.434 5.082 17.991 1.00 87.56 94 ARG A C 1
ATOM 731 O O . ARG A 1 94 ? -20.138 5.104 18.998 1.00 87.56 94 ARG A O 1
ATOM 738 N N . GLY A 1 95 ? -19.921 5.330 16.775 1.00 83.50 95 GLY A N 1
ATOM 739 C CA . GLY A 1 95 ? -21.336 5.585 16.500 1.00 83.50 95 GLY A CA 1
ATOM 740 C C . GLY A 1 95 ? -22.228 4.363 16.739 1.00 83.50 95 GLY A C 1
ATOM 741 O O . GLY A 1 95 ? -23.334 4.519 17.251 1.00 83.50 95 GLY A O 1
ATOM 742 N N . LEU A 1 96 ? -21.743 3.158 16.423 1.00 75.31 96 LEU A N 1
ATOM 743 C CA . LEU A 1 96 ? -22.419 1.891 16.721 1.00 75.31 96 LEU A CA 1
ATOM 744 C C . LEU A 1 96 ? -22.471 1.629 18.231 1.00 75.31 96 LEU A C 1
ATOM 746 O O . LEU A 1 96 ? -23.539 1.324 18.755 1.00 75.31 96 LEU A O 1
ATOM 750 N N . ASN A 1 97 ? -21.364 1.848 18.946 1.00 70.31 97 ASN A N 1
ATOM 751 C CA . ASN A 1 97 ? -21.320 1.671 20.401 1.00 70.31 97 ASN A CA 1
ATOM 752 C C . ASN A 1 97 ? -22.279 2.611 21.147 1.00 70.31 97 ASN A C 1
ATOM 754 O O . ASN A 1 97 ? -22.849 2.218 22.157 1.00 70.31 97 ASN A O 1
ATOM 758 N N . LYS A 1 98 ? -22.508 3.831 20.641 1.00 65.44 98 LYS A N 1
ATOM 759 C CA . LYS A 1 98 ? -23.471 4.778 21.231 1.00 65.44 98 LYS A CA 1
ATOM 760 C C . LYS A 1 98 ? -24.945 4.432 20.982 1.00 65.44 98 LYS A C 1
ATOM 762 O O . LYS A 1 98 ? -25.788 5.004 21.655 1.00 65.44 98 LYS A O 1
ATOM 767 N N . ARG A 1 99 ? -25.267 3.575 20.005 1.00 62.53 99 ARG A N 1
ATOM 768 C CA . ARG A 1 99 ? -26.654 3.174 19.685 1.00 62.53 99 ARG A CA 1
ATOM 769 C C . ARG A 1 99 ? -27.117 1.918 20.429 1.00 62.53 99 ARG A C 1
ATOM 771 O O . ARG A 1 99 ? -28.306 1.629 20.408 1.00 62.53 99 ARG A O 1
ATOM 778 N N . ASN A 1 100 ? -26.191 1.184 21.046 1.00 57.50 100 ASN A N 1
ATOM 779 C CA . ASN A 1 100 ? -26.460 -0.038 21.811 1.00 57.50 100 ASN A CA 1
ATOM 780 C C . ASN A 1 100 ? -26.528 0.211 23.336 1.00 57.50 100 ASN A C 1
ATOM 782 O O . ASN A 1 100 ? -26.450 -0.741 24.109 1.00 57.50 100 ASN A O 1
ATOM 786 N N . LEU A 1 101 ? -26.633 1.478 23.750 1.00 52.66 101 LEU A N 1
ATOM 787 C CA . LEU A 1 101 ? -26.819 1.960 25.124 1.00 52.66 101 LEU A CA 1
ATOM 788 C C . LEU A 1 101 ? -28.142 2.726 25.197 1.00 52.66 101 LEU A C 1
ATOM 790 O O . LEU A 1 101 ? -28.802 2.631 26.252 1.00 52.66 101 LEU A O 1
#

Sequence (101 aa):
MTDPEILVKSLQDLGIIVKREADVRGFNGQRVRADIVAVLEGDYDLGWNLNTDGSFDLIADLSGVAKKHDQTELIKSINAKYAVNKTLKEIKERGLNKRNL

Foldseek 3Di:
DQDPVLLCVLCVVVVWDKDAQDWAQFPPRDTDGAGIWTDDPDRWIWGWHQDPVRDIDIGTPLVVCVVPDDSVVVVVSSVVSSVVSVVVVVVVVVVVVVVVD

Radius of gyration: 15.15 Å; chains: 1; bounding box: 44×25×40 Å

pLDDT: mean 90.65, std 8.51, range [52.66, 98.0]

Organism: NCBI:txid2755317